Protein AF-A0A960IDB4-F1 (afdb_monomer)

Foldseek 3Di:
DPPPQDLLVLLVVLCCPLPVPDDSVQFPDFQPDDLVSLVSSQVSSCVVRVFHDDSV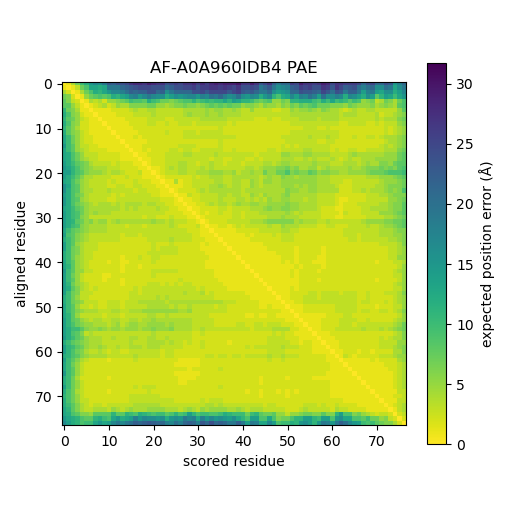NSVVQGGSNSSSVVSVVRVVD

Secondary structure (DSSP, 8-state):
------HHHHHHHHHHHH-TTS-TT-TT-B----HHHHHHHHHHHHHHH-----HHHHTT--BHHHHHHHHHHHHT-

Solvent-accessible surface area (backbone atoms only — not comparable to full-atom values): 4534 Å² total; per-residue (Å²): 128,84,82,74,84,53,47,66,60,36,50,42,57,29,35,59,74,73,39,67,87,61,62,72,83,46,37,82,47,71,58,94,59,57,72,70,53,31,45,51,36,31,51,46,29,21,70,68,66,72,48,88,55,55,67,82,55,27,77,72,48,41,26,51,45,52,46,38,52,50,48,61,66,57,72,82,109

Mean predicted aligned error: 4.27 Å

pLDDT: mean 88.24, std 10.76, range [40.31, 95.5]

Nearest PDB structures (foldseek):
  8h6s-assembly1_C  TM=7.159E-01  e=1.457E-02  Streptomyces halstedii
  6c4v-assembly1_A  TM=7.656E-01  e=1.399E-01  Mycobacterium tuberculosis H37Rv
  7s6c-assembly1_D  TM=6.891E-01  e=5.728E-02  Saccharopolyspora erythraea
  6h0j-assembly1_A  TM=7.207E-01  e=8.186E-02  Mycobacterium ulcerans Agy99
  2mf4-assembly1_A  TM=7.883E-01  e=2.390E-01  Streptomyces virginiae

Sequence (77 aa):
MPDHFAPHVFVRSALAYVAPGVDPDDLDHELDLAPEDLYYLAASISLASGIDIPEHDALALRTVRQIEEYLARHHFR

Radius of gyration: 11.46 Å; Cα contacts (8 Å, |Δi|>4): 72; chains: 1; bounding box: 28×27×30 Å

Structure (mmCIF, N/CA/C/O backbone):
data_AF-A0A960IDB4-F1
#
_entry.id   AF-A0A960IDB4-F1
#
loop_
_atom_site.group_PDB
_atom_site.id
_atom_site.type_symbol
_atom_site.label_atom_id
_atom_site.label_alt_id
_atom_site.label_comp_id
_atom_site.label_asym_id
_atom_site.label_entity_id
_atom_site.label_seq_id
_atom_site.pdbx_PDB_ins_code
_atom_site.Cartn_x
_atom_site.Cartn_y
_atom_site.Cartn_z
_atom_site.occupancy
_atom_site.B_iso_or_equiv
_atom_site.auth_seq_id
_atom_site.auth_comp_id
_atom_site.auth_asym_id
_atom_site.auth_atom_id
_atom_site.pdbx_PDB_model_num
ATOM 1 N N . MET A 1 1 ? 19.544 2.333 -19.402 1.00 40.31 1 MET A N 1
ATOM 2 C CA . MET A 1 1 ? 18.605 1.281 -18.972 1.00 40.31 1 MET A CA 1
ATOM 3 C C . MET A 1 1 ? 17.317 2.012 -18.656 1.00 40.31 1 MET A C 1
ATOM 5 O O . MET A 1 1 ? 17.425 2.958 -17.889 1.00 40.31 1 MET A O 1
ATOM 9 N N . PRO A 1 2 ? 16.166 1.734 -19.286 1.00 47.16 2 PRO A N 1
ATOM 10 C CA . PRO A 1 2 ? 14.926 2.256 -18.735 1.00 47.16 2 PRO A CA 1
ATOM 11 C C . PRO A 1 2 ? 14.786 1.619 -17.351 1.00 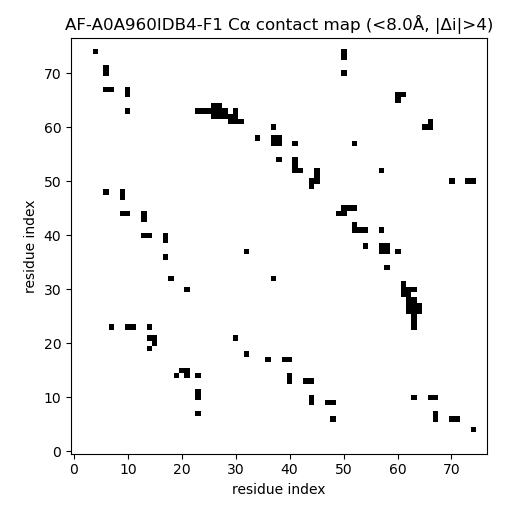47.16 2 PRO A C 1
ATOM 13 O O . PRO A 1 2 ? 14.786 0.390 -17.248 1.00 47.16 2 PRO A O 1
ATOM 16 N N . ASP A 1 3 ? 14.776 2.435 -16.301 1.00 55.34 3 ASP A N 1
ATOM 17 C CA . ASP A 1 3 ? 14.283 2.018 -14.995 1.00 55.34 3 ASP A CA 1
ATOM 18 C C . ASP A 1 3 ? 12.848 1.543 -15.223 1.00 55.34 3 ASP A C 1
ATOM 20 O O . ASP A 1 3 ? 11.924 2.339 -15.393 1.00 55.34 3 ASP A O 1
ATOM 24 N N . HIS A 1 4 ? 12.676 0.230 -15.389 1.00 63.97 4 HIS A N 1
ATOM 25 C CA . HIS A 1 4 ? 11.357 -0.365 -15.504 1.00 63.97 4 HIS A CA 1
ATOM 26 C C . HIS A 1 4 ? 10.721 -0.226 -14.133 1.00 63.97 4 HIS A C 1
ATOM 28 O O . HIS A 1 4 ? 10.965 -1.032 -13.238 1.00 63.97 4 HIS A O 1
ATOM 34 N N . PHE A 1 5 ? 9.938 0.833 -13.969 1.00 78.50 5 PHE A N 1
ATOM 35 C CA . PHE A 1 5 ? 9.078 0.984 -12.820 1.00 78.50 5 PHE A CA 1
ATOM 36 C C . PHE A 1 5 ? 8.193 -0.253 -12.706 1.00 78.50 5 PHE A C 1
ATOM 38 O O . PHE A 1 5 ? 7.400 -0.558 -13.598 1.00 78.50 5 PHE A O 1
ATOM 45 N N . ALA A 1 6 ? 8.396 -0.997 -11.625 1.00 83.88 6 ALA A N 1
ATOM 46 C CA . ALA A 1 6 ? 7.786 -2.292 -11.394 1.00 83.88 6 ALA A CA 1
ATOM 47 C C . ALA A 1 6 ? 6.991 -2.238 -10.079 1.00 83.88 6 ALA A C 1
ATOM 49 O O . ALA A 1 6 ? 7.508 -2.685 -9.053 1.00 83.88 6 ALA A O 1
ATOM 50 N N . PRO A 1 7 ? 5.752 -1.692 -10.091 1.00 85.12 7 PRO A N 1
ATOM 51 C CA . PRO A 1 7 ? 4.897 -1.568 -8.906 1.00 85.12 7 PRO A CA 1
ATOM 52 C C . PRO A 1 7 ? 4.854 -2.846 -8.069 1.00 85.12 7 PRO A C 1
ATOM 54 O O . PRO A 1 7 ? 5.131 -2.812 -6.873 1.00 85.12 7 PRO A O 1
ATOM 57 N N . HIS A 1 8 ? 4.631 -3.981 -8.734 1.00 88.25 8 HIS A N 1
ATOM 58 C CA . HIS A 1 8 ? 4.550 -5.305 -8.124 1.00 88.25 8 HIS A CA 1
ATOM 59 C C . HIS A 1 8 ? 5.761 -5.668 -7.248 1.00 88.25 8 HIS A C 1
ATOM 61 O O . HIS A 1 8 ? 5.603 -6.327 -6.223 1.00 88.25 8 HIS A O 1
ATOM 67 N N . VAL A 1 9 ? 6.979 -5.219 -7.587 1.00 90.00 9 VAL A N 1
ATOM 68 C CA . VAL A 1 9 ? 8.183 -5.497 -6.780 1.00 90.00 9 VAL A CA 1
ATOM 69 C C . VAL A 1 9 ? 8.126 -4.748 -5.452 1.00 90.00 9 VAL A C 1
ATOM 71 O O . VAL A 1 9 ? 8.425 -5.328 -4.405 1.00 90.00 9 VAL A O 1
ATOM 74 N N . PHE A 1 10 ? 7.722 -3.476 -5.481 1.00 90.81 10 PHE A N 1
ATOM 75 C CA . PHE A 1 10 ? 7.607 -2.645 -4.282 1.00 90.81 10 PHE A CA 1
ATOM 76 C C . PHE A 1 10 ? 6.482 -3.137 -3.372 1.00 90.81 10 PHE A C 1
ATOM 78 O O . PHE A 1 10 ? 6.669 -3.251 -2.163 1.00 90.81 10 PHE A O 1
ATOM 85 N N . VAL A 1 11 ? 5.339 -3.504 -3.956 1.00 91.19 11 VAL A N 1
ATOM 86 C CA . VAL A 1 11 ? 4.194 -4.013 -3.194 1.00 91.19 11 VAL A CA 1
ATOM 87 C C . VAL A 1 11 ? 4.516 -5.365 -2.560 1.00 91.19 11 VAL A C 1
ATOM 89 O O . VAL A 1 11 ? 4.334 -5.534 -1.356 1.00 91.19 11 VAL A O 1
ATOM 92 N N . ARG A 1 12 ? 5.101 -6.300 -3.319 1.00 92.38 12 ARG A N 1
ATOM 93 C CA . ARG A 1 12 ? 5.505 -7.617 -2.808 1.00 92.38 12 ARG A CA 1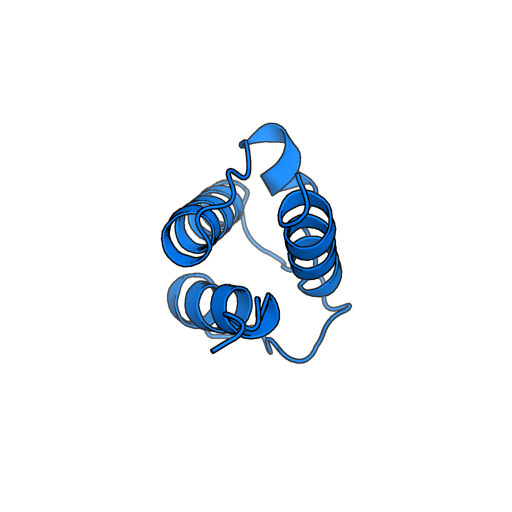
ATOM 94 C C . ARG A 1 12 ? 6.509 -7.527 -1.664 1.00 92.38 12 ARG A C 1
ATOM 96 O O . ARG A 1 12 ? 6.394 -8.260 -0.684 1.00 92.38 12 ARG A O 1
ATOM 103 N N . SER A 1 13 ? 7.510 -6.658 -1.794 1.00 90.19 13 SER A N 1
ATOM 104 C CA . SER A 1 13 ? 8.508 -6.476 -0.739 1.00 90.19 13 SER A CA 1
ATOM 105 C C . SER A 1 13 ? 7.890 -5.859 0.513 1.00 90.19 13 SER A C 1
ATOM 107 O O . SER A 1 13 ? 8.161 -6.357 1.599 1.00 90.19 13 SER A O 1
ATOM 109 N N . ALA A 1 14 ? 7.008 -4.865 0.388 1.00 91.50 14 ALA A N 1
ATOM 110 C CA . ALA A 1 14 ? 6.322 -4.281 1.538 1.00 91.50 14 ALA A CA 1
ATOM 111 C C . ALA A 1 14 ? 5.375 -5.280 2.236 1.00 91.50 14 ALA A C 1
ATOM 113 O O . ALA A 1 14 ? 5.423 -5.421 3.459 1.00 91.50 14 ALA A O 1
ATOM 114 N N . LEU A 1 15 ? 4.580 -6.043 1.478 1.00 91.44 15 LEU A N 1
ATOM 115 C CA . LEU A 1 15 ? 3.680 -7.063 2.032 1.00 91.44 15 LEU A CA 1
ATOM 116 C C . LEU A 1 15 ? 4.429 -8.157 2.796 1.00 91.44 15 LEU A C 1
ATOM 118 O O . LEU A 1 15 ? 3.962 -8.582 3.847 1.00 91.44 15 LEU A O 1
ATOM 122 N N . ALA A 1 16 ? 5.621 -8.557 2.347 1.00 89.94 16 ALA A N 1
ATOM 123 C CA . ALA A 1 16 ? 6.427 -9.549 3.060 1.00 89.94 16 ALA A CA 1
ATOM 124 C C . ALA A 1 16 ? 6.782 -9.129 4.502 1.00 89.94 16 ALA A C 1
ATOM 126 O O . ALA A 1 16 ? 7.009 -9.996 5.346 1.00 89.94 16 ALA A O 1
ATOM 127 N N . TYR A 1 17 ? 6.824 -7.823 4.792 1.00 86.75 17 TYR A N 1
ATOM 128 C CA . TYR A 1 17 ? 7.090 -7.298 6.133 1.00 86.75 17 TYR A CA 1
ATOM 129 C C . TYR A 1 17 ? 5.818 -7.014 6.930 1.00 86.75 17 TYR A C 1
ATOM 131 O O . TYR A 1 17 ? 5.775 -7.316 8.119 1.00 86.75 17 TYR A O 1
ATOM 139 N N . VAL A 1 18 ? 4.804 -6.422 6.295 1.00 88.38 18 VAL A N 1
ATOM 140 C CA . VAL A 1 18 ? 3.597 -5.948 6.995 1.00 88.38 18 VAL A CA 1
ATOM 141 C C . VAL A 1 18 ? 2.535 -7.037 7.114 1.00 88.38 18 VAL A C 1
ATOM 143 O O . VAL A 1 18 ? 1.841 -7.130 8.119 1.00 88.38 18 VAL A O 1
ATOM 146 N N . ALA A 1 19 ? 2.422 -7.888 6.099 1.00 87.06 19 ALA A N 1
ATOM 147 C CA . ALA A 1 19 ? 1.360 -8.872 5.967 1.00 87.06 19 ALA A CA 1
ATOM 148 C C . ALA A 1 19 ? 1.896 -10.175 5.340 1.00 87.06 19 ALA A C 1
ATOM 150 O O . ALA A 1 19 ? 1.485 -10.550 4.244 1.00 87.06 19 ALA A O 1
ATOM 151 N N . PRO A 1 20 ? 2.811 -10.904 6.012 1.00 85.69 20 PRO A N 1
ATOM 152 C CA . PRO A 1 20 ? 3.508 -12.058 5.429 1.00 85.69 20 PRO A CA 1
ATOM 153 C C . PRO A 1 20 ? 2.594 -13.237 5.047 1.00 85.69 20 PRO A C 1
ATOM 155 O O . PRO A 1 20 ? 3.047 -14.165 4.383 1.00 85.69 20 PRO A O 1
ATOM 158 N N . GLY A 1 21 ? 1.333 -13.232 5.492 1.00 85.81 21 GLY A N 1
ATOM 159 C CA . GLY A 1 21 ? 0.320 -14.226 5.123 1.00 85.81 21 GLY A CA 1
ATOM 160 C C . GLY A 1 21 ? -0.508 -13.868 3.885 1.00 85.81 21 GLY A C 1
ATOM 161 O O . GLY A 1 21 ? -1.307 -14.694 3.456 1.00 85.81 21 GLY A O 1
ATOM 162 N N . VAL A 1 22 ? -0.342 -12.665 3.331 1.00 88.06 22 VAL A N 1
ATOM 163 C CA . VAL A 1 22 ? -1.036 -12.224 2.116 1.00 88.06 22 VAL A CA 1
ATOM 164 C C . VAL A 1 22 ? -0.271 -12.713 0.894 1.00 88.06 22 VAL A C 1
ATOM 166 O O . VAL A 1 22 ? 0.947 -12.542 0.808 1.00 88.06 22 VAL A O 1
ATOM 169 N N . ASP A 1 23 ? -0.992 -13.289 -0.066 1.00 89.50 23 ASP A N 1
ATOM 170 C CA . ASP A 1 23 ? -0.439 -13.596 -1.380 1.00 89.50 23 ASP A CA 1
ATOM 171 C C . ASP A 1 23 ? -0.358 -12.303 -2.216 1.00 89.50 23 ASP A C 1
ATOM 173 O O . ASP A 1 23 ? -1.396 -11.727 -2.544 1.00 89.50 23 ASP A O 1
ATOM 177 N N . PRO A 1 24 ? 0.847 -11.809 -2.558 1.00 87.06 24 PRO A N 1
ATOM 178 C CA . PRO A 1 24 ? 1.000 -10.604 -3.368 1.00 87.06 24 PRO A CA 1
ATOM 179 C C . PRO A 1 24 ? 0.511 -10.785 -4.812 1.00 87.06 24 PRO A C 1
ATOM 181 O O . PRO A 1 24 ? 0.331 -9.786 -5.498 1.00 87.06 24 PRO A O 1
ATOM 184 N N . ASP A 1 25 ? 0.316 -12.019 -5.284 1.00 89.38 25 ASP A N 1
ATOM 185 C CA . ASP A 1 25 ? -0.190 -12.289 -6.631 1.00 89.38 25 ASP A CA 1
ATOM 186 C C . ASP A 1 25 ? -1.737 -12.358 -6.666 1.00 89.38 25 ASP A C 1
ATOM 188 O O . ASP A 1 25 ? -2.335 -12.324 -7.748 1.00 89.38 25 ASP A O 1
ATOM 192 N N . ASP A 1 26 ? -2.408 -12.391 -5.505 1.00 93.06 26 ASP A N 1
ATOM 193 C CA . ASP A 1 26 ? -3.871 -12.315 -5.400 1.00 93.06 26 ASP A CA 1
AT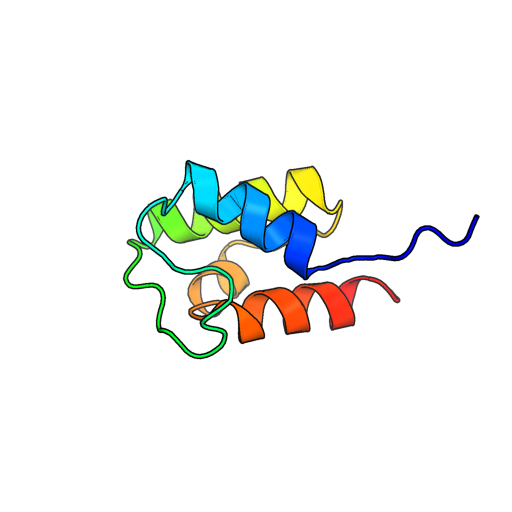OM 194 C C . ASP A 1 26 ? -4.346 -10.852 -5.402 1.00 93.06 26 ASP A C 1
ATOM 196 O O . ASP A 1 26 ? -4.610 -10.223 -4.375 1.00 93.06 26 ASP A O 1
ATOM 200 N N . LEU A 1 27 ? -4.413 -10.289 -6.610 1.00 90.88 27 LEU A N 1
ATOM 201 C CA . LEU A 1 27 ? -4.599 -8.855 -6.840 1.00 90.88 27 LEU A CA 1
ATOM 202 C C . LEU A 1 27 ? -5.886 -8.269 -6.245 1.00 90.88 27 LEU A C 1
ATOM 204 O O . LEU A 1 27 ? -5.909 -7.090 -5.883 1.00 90.88 27 LEU A O 1
ATOM 208 N N . ASP A 1 28 ? -6.946 -9.071 -6.190 1.00 93.12 28 ASP A N 1
ATOM 209 C CA . ASP A 1 28 ? -8.288 -8.649 -5.780 1.00 93.12 28 ASP A CA 1
ATOM 210 C C . ASP A 1 28 ? -8.624 -9.053 -4.340 1.00 93.12 28 ASP A C 1
ATOM 212 O O . ASP A 1 28 ? -9.711 -8.734 -3.854 1.00 93.12 28 ASP A O 1
ATOM 216 N N . HIS A 1 29 ? -7.704 -9.733 -3.648 1.00 90.50 29 HIS A N 1
ATOM 217 C CA . HIS A 1 29 ? -7.873 -10.066 -2.244 1.00 90.50 29 HIS A CA 1
ATOM 218 C C . HIS A 1 29 ? -7.911 -8.801 -1.390 1.00 90.50 29 HIS A C 1
ATOM 220 O O . HIS A 1 29 ? -7.038 -7.930 -1.484 1.00 90.50 29 HIS A O 1
ATOM 226 N N . GLU A 1 30 ? -8.925 -8.713 -0.532 1.00 92.06 30 GLU A N 1
ATOM 227 C CA . GLU A 1 30 ? -9.022 -7.630 0.433 1.00 92.06 30 GLU A CA 1
ATOM 228 C C . GLU A 1 30 ? -7.972 -7.819 1.531 1.00 92.06 30 GLU A C 1
ATOM 230 O O . GLU A 1 30 ? -7.933 -8.831 2.226 1.00 92.06 30 GLU A O 1
ATOM 235 N N . LEU A 1 31 ? -7.113 -6.818 1.684 1.00 91.25 31 LEU A N 1
ATOM 236 C CA . LEU A 1 31 ? -6.141 -6.719 2.757 1.00 91.25 31 LEU A CA 1
ATOM 237 C C . LEU A 1 31 ? -6.895 -6.415 4.055 1.00 91.25 31 LEU A C 1
ATOM 239 O O . LEU A 1 31 ? -7.2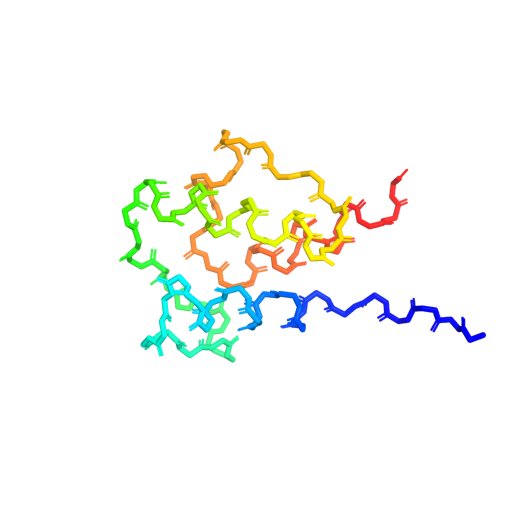02 -5.254 4.346 1.00 91.25 31 LEU A O 1
ATOM 243 N N . ASP A 1 32 ? -7.178 -7.459 4.836 1.00 89.69 32 ASP A N 1
ATOM 244 C CA . ASP A 1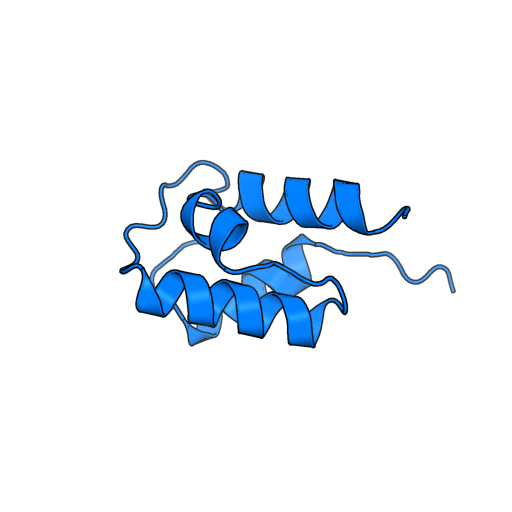 32 ? -7.764 -7.359 6.180 1.00 89.69 32 ASP A CA 1
ATOM 245 C C . ASP A 1 32 ? -6.724 -6.854 7.196 1.00 89.69 32 ASP A C 1
ATOM 247 O O . ASP A 1 32 ? -6.303 -7.542 8.126 1.00 89.69 32 ASP A O 1
ATOM 251 N N . LEU A 1 33 ? -6.227 -5.645 6.937 1.00 89.62 33 LEU A N 1
ATOM 252 C CA . LEU A 1 33 ? -5.226 -4.951 7.728 1.00 89.62 33 LEU A CA 1
ATOM 253 C C . LEU A 1 33 ? -5.882 -3.859 8.566 1.00 89.62 33 LEU A C 1
ATOM 255 O O . LEU A 1 33 ? -6.774 -3.125 8.109 1.00 89.62 33 LEU A O 1
ATOM 259 N N . ALA A 1 34 ? -5.392 -3.721 9.797 1.00 93.25 34 ALA A N 1
ATOM 260 C CA . ALA A 1 34 ? -5.768 -2.611 10.649 1.00 93.25 34 ALA A CA 1
ATOM 261 C C . ALA A 1 34 ? -5.309 -1.277 10.017 1.00 93.25 34 ALA A C 1
ATOM 263 O O . ALA A 1 34 ? -4.360 -1.255 9.226 1.00 93.25 34 ALA A O 1
ATOM 264 N N . PRO A 1 35 ? -5.964 -0.143 10.329 1.00 92.62 35 PRO A N 1
ATOM 265 C CA . PRO A 1 35 ? -5.571 1.166 9.803 1.00 92.62 35 PRO A CA 1
ATOM 266 C C . PRO A 1 35 ? -4.082 1.487 9.996 1.00 92.62 35 PRO A C 1
ATOM 268 O O . PRO A 1 35 ? -3.436 1.981 9.076 1.00 92.62 35 PRO A O 1
ATOM 271 N N . GLU A 1 36 ? -3.524 1.166 11.162 1.00 93.75 36 GLU A N 1
ATOM 272 C CA . GLU A 1 36 ? -2.105 1.331 11.478 1.00 93.75 36 GLU A CA 1
ATOM 273 C C . GLU A 1 36 ? -1.184 0.526 10.550 1.00 93.75 36 GLU A C 1
ATOM 275 O O . GLU A 1 36 ? -0.169 1.052 10.086 1.00 93.75 36 GLU A O 1
ATOM 280 N N . ASP A 1 37 ? -1.565 -0.707 10.219 1.00 93.00 37 ASP A N 1
ATOM 281 C CA . ASP A 1 37 ? -0.810 -1.576 9.320 1.00 93.00 37 ASP A CA 1
ATOM 282 C C . ASP A 1 37 ? -0.897 -1.075 7.876 1.00 93.00 37 ASP A C 1
ATOM 284 O O . ASP A 1 37 ? 0.088 -1.133 7.145 1.00 93.00 37 ASP A O 1
ATOM 288 N N . LEU A 1 38 ? -2.033 -0.501 7.466 1.00 93.94 38 LEU A N 1
ATOM 289 C CA . LEU A 1 38 ? -2.163 0.144 6.155 1.00 93.94 38 LEU A CA 1
ATOM 290 C C . LEU A 1 38 ? -1.288 1.387 6.029 1.00 93.94 38 LEU A C 1
ATOM 292 O O . LEU A 1 38 ? -0.659 1.584 4.989 1.00 93.94 38 LEU A O 1
ATOM 296 N N . TYR A 1 39 ? -1.199 2.208 7.075 1.00 94.94 39 TYR A N 1
ATOM 297 C CA . TYR A 1 39 ? -0.272 3.340 7.083 1.00 94.94 39 TYR A CA 1
ATOM 298 C C . TYR A 1 39 ? 1.178 2.871 7.017 1.00 94.94 39 TYR A C 1
ATOM 300 O O . TYR A 1 39 ? 1.981 3.444 6.280 1.00 94.94 39 TYR A O 1
ATOM 308 N N . TYR A 1 40 ? 1.514 1.803 7.740 1.00 94.50 40 TYR A N 1
ATOM 309 C CA . TYR A 1 40 ? 2.856 1.237 7.708 1.00 94.50 40 TYR A CA 1
ATOM 310 C C . TYR A 1 40 ? 3.192 0.603 6.348 1.00 94.50 40 TYR A C 1
ATOM 312 O O . TYR A 1 40 ? 4.304 0.780 5.838 1.00 94.50 40 TYR A O 1
ATOM 320 N N . LEU A 1 41 ? 2.224 -0.064 5.714 1.00 94.50 41 LEU A N 1
ATOM 321 C CA . LEU A 1 41 ? 2.328 -0.594 4.355 1.00 94.50 41 LEU A CA 1
ATOM 322 C C . LEU A 1 41 ? 2.560 0.535 3.348 1.00 94.50 41 LEU A C 1
ATOM 324 O O . LEU A 1 41 ? 3.519 0.482 2.580 1.00 94.50 41 LEU A O 1
ATOM 328 N N . ALA A 1 42 ? 1.733 1.581 3.397 1.00 95.00 42 ALA A N 1
ATOM 329 C CA . ALA A 1 42 ? 1.861 2.756 2.545 1.00 95.00 42 ALA A CA 1
ATOM 330 C C . ALA A 1 42 ? 3.222 3.439 2.729 1.00 95.00 42 ALA A C 1
ATOM 332 O O . ALA A 1 42 ? 3.911 3.689 1.747 1.00 95.00 42 ALA A O 1
ATOM 333 N N . ALA A 1 43 ? 3.670 3.662 3.967 1.00 93.75 43 ALA A N 1
ATOM 334 C CA . ALA A 1 43 ? 4.982 4.244 4.246 1.00 93.75 43 ALA A CA 1
ATOM 335 C C . ALA A 1 43 ? 6.136 3.378 3.707 1.00 93.75 43 ALA A C 1
ATOM 337 O O . ALA A 1 43 ? 7.090 3.903 3.129 1.00 93.75 43 ALA A O 1
ATOM 338 N N . SER A 1 44 ? 6.037 2.053 3.852 1.00 93.62 44 SER A N 1
ATOM 339 C CA . SER A 1 44 ? 7.033 1.104 3.336 1.00 93.62 44 SER A CA 1
ATOM 340 C C . SER A 1 44 ? 7.116 1.146 1.809 1.00 93.62 44 SER A C 1
ATOM 342 O O . SER A 1 44 ? 8.210 1.181 1.242 1.00 93.62 44 SER A O 1
ATOM 344 N N . ILE A 1 45 ? 5.965 1.204 1.137 1.00 94.00 45 ILE A N 1
ATOM 345 C CA . ILE A 1 45 ? 5.881 1.329 -0.320 1.00 94.00 45 ILE A CA 1
ATOM 346 C C . ILE A 1 45 ? 6.410 2.688 -0.778 1.00 94.00 45 ILE A C 1
ATOM 348 O O . ILE A 1 45 ? 7.171 2.740 -1.745 1.00 94.00 45 ILE A O 1
ATOM 352 N N . SER A 1 46 ? 6.060 3.777 -0.092 1.00 93.25 46 SER A N 1
ATOM 353 C CA . SER A 1 46 ? 6.551 5.120 -0.410 1.00 93.25 46 SER A CA 1
ATOM 354 C C . SER A 1 46 ? 8.073 5.194 -0.325 1.00 93.25 46 SER A C 1
ATOM 356 O O . SER A 1 46 ? 8.723 5.723 -1.225 1.00 93.25 46 SER A O 1
ATOM 358 N N . LEU A 1 47 ? 8.664 4.588 0.711 1.00 90.69 47 LEU A N 1
ATOM 359 C CA . LEU A 1 47 ? 10.116 4.517 0.869 1.00 90.69 47 LEU A CA 1
ATOM 360 C C . LEU A 1 47 ? 10.784 3.715 -0.259 1.00 90.69 47 LEU A C 1
ATOM 362 O O . LEU A 1 47 ? 11.844 4.108 -0.742 1.00 90.69 47 LEU A O 1
ATOM 366 N N . ALA A 1 48 ? 10.184 2.596 -0.674 1.00 90.38 48 ALA A N 1
ATOM 367 C CA . ALA A 1 48 ? 10.756 1.719 -1.694 1.00 90.38 48 ALA A CA 1
ATOM 368 C C . ALA A 1 48 ? 10.584 2.254 -3.127 1.00 90.38 48 ALA A C 1
ATOM 370 O O . ALA A 1 48 ? 11.477 2.087 -3.955 1.00 90.38 48 ALA A O 1
ATOM 371 N N . SER A 1 49 ? 9.443 2.883 -3.418 1.00 88.81 49 SER A N 1
ATOM 372 C CA . SER A 1 49 ? 9.066 3.345 -4.761 1.00 88.81 49 SER A CA 1
ATOM 373 C C . SER A 1 49 ? 9.393 4.817 -5.030 1.00 88.81 49 SER A C 1
ATOM 375 O O . SER A 1 49 ? 9.444 5.222 -6.189 1.00 88.81 49 SER A O 1
ATOM 377 N N . GLY A 1 50 ? 9.592 5.625 -3.982 1.00 89.94 50 GLY A N 1
ATOM 378 C CA . GLY A 1 50 ? 9.743 7.079 -4.079 1.00 89.94 50 GLY A CA 1
ATOM 379 C C . GLY A 1 50 ? 8.434 7.840 -4.337 1.00 89.94 50 GLY A C 1
ATOM 380 O O . GLY A 1 50 ? 8.472 9.059 -4.492 1.00 89.94 50 GLY A O 1
ATOM 381 N N . ILE A 1 51 ? 7.289 7.150 -4.386 1.00 92.38 51 ILE A N 1
ATOM 382 C CA . ILE A 1 51 ? 5.965 7.750 -4.586 1.00 92.38 51 ILE A CA 1
ATOM 383 C C . ILE A 1 51 ? 5.316 8.001 -3.233 1.00 92.38 51 ILE A C 1
ATOM 385 O O . ILE A 1 51 ? 5.137 7.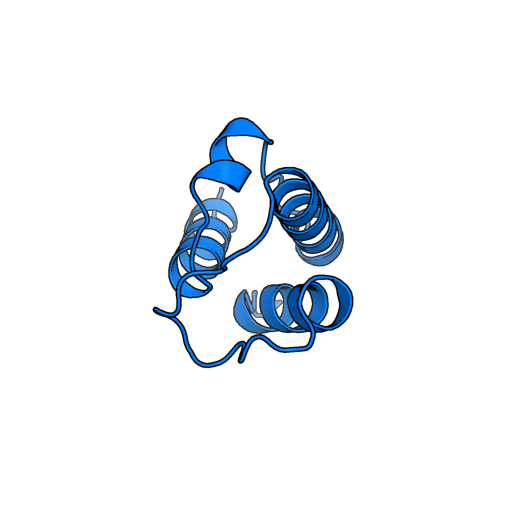068 -2.463 1.00 92.38 51 ILE A O 1
ATOM 389 N N . ASP A 1 52 ? 4.907 9.238 -2.966 1.00 93.50 52 ASP A N 1
ATOM 390 C CA . ASP A 1 52 ? 4.213 9.568 -1.724 1.00 93.50 52 ASP A CA 1
ATOM 391 C C . ASP A 1 52 ? 2.763 9.045 -1.730 1.00 93.50 52 ASP A C 1
ATOM 393 O O . ASP A 1 52 ? 1.968 9.342 -2.634 1.00 93.50 52 ASP A O 1
ATOM 397 N N . ILE A 1 53 ? 2.431 8.249 -0.714 1.00 93.88 53 ILE A N 1
ATOM 398 C CA . ILE A 1 53 ? 1.083 7.747 -0.436 1.00 93.88 53 ILE A CA 1
ATOM 399 C C . ILE A 1 53 ? 0.604 8.414 0.860 1.00 93.88 53 ILE A C 1
ATOM 401 O O . ILE A 1 53 ? 0.982 7.974 1.951 1.00 93.88 53 ILE A O 1
ATOM 405 N N . PRO A 1 54 ? -0.215 9.473 0.778 1.00 92.94 54 PRO A N 1
ATOM 406 C CA . PRO A 1 54 ? -0.702 10.163 1.962 1.00 92.94 54 PRO A CA 1
ATOM 407 C C . PRO A 1 54 ? -1.689 9.285 2.747 1.00 92.94 54 PRO A C 1
ATOM 409 O O . PRO A 1 54 ? -2.431 8.488 2.174 1.00 92.94 54 PRO A O 1
ATOM 412 N N . GLU A 1 55 ? -1.751 9.472 4.069 1.00 89.88 55 GLU A N 1
ATOM 413 C CA . GLU A 1 55 ? -2.550 8.631 4.982 1.00 89.88 55 GLU A CA 1
ATOM 414 C C . GLU A 1 55 ? -4.024 8.506 4.562 1.00 89.88 55 GLU A C 1
ATOM 416 O O . GLU A 1 55 ? -4.607 7.425 4.624 1.00 89.88 55 GLU A O 1
ATOM 421 N N . HIS A 1 56 ? -4.628 9.595 4.079 1.00 90.06 56 HIS A N 1
ATOM 422 C CA . HIS A 1 56 ? -6.023 9.577 3.637 1.00 90.06 56 HIS A CA 1
ATOM 423 C C . HIS A 1 56 ? -6.275 8.619 2.459 1.00 90.06 56 HIS A C 1
ATOM 425 O O . HIS A 1 56 ? -7.337 7.999 2.410 1.00 90.06 56 HIS A O 1
ATOM 431 N N . ASP A 1 57 ? -5.302 8.468 1.556 1.00 93.50 57 ASP A N 1
ATOM 432 C CA . ASP A 1 57 ? -5.380 7.551 0.418 1.00 93.50 57 ASP A CA 1
ATOM 433 C C . ASP A 1 57 ? -5.041 6.121 0.847 1.00 93.50 57 ASP A C 1
ATOM 435 O O . ASP A 1 57 ? -5.690 5.179 0.398 1.00 93.50 57 ASP A O 1
ATOM 439 N N . ALA A 1 58 ? -4.094 5.948 1.778 1.00 91.81 58 ALA A N 1
ATOM 440 C CA . ALA A 1 58 ? -3.684 4.638 2.288 1.00 91.81 58 ALA A CA 1
ATOM 441 C C . ALA A 1 58 ? -4.867 3.805 2.816 1.00 91.81 58 ALA A C 1
ATOM 443 O O . ALA A 1 58 ? -4.946 2.606 2.562 1.00 91.81 58 ALA A O 1
ATOM 444 N N . LEU A 1 59 ? -5.837 4.440 3.483 1.00 92.75 59 LEU A N 1
ATOM 445 C CA . LEU A 1 59 ? -7.038 3.758 3.984 1.00 92.75 59 LEU A CA 1
ATOM 446 C C . LEU A 1 59 ? -7.957 3.211 2.883 1.00 92.75 59 LEU A C 1
ATOM 448 O O . LEU A 1 59 ? -8.754 2.308 3.159 1.00 92.75 59 LEU A O 1
ATOM 452 N N . ALA A 1 60 ? -7.882 3.771 1.675 1.00 92.81 60 ALA A N 1
ATOM 453 C CA . ALA A 1 60 ? -8.671 3.357 0.520 1.00 92.81 60 ALA A CA 1
ATOM 454 C C . ALA A 1 60 ? -7.979 2.259 -0.308 1.00 92.81 60 ALA A C 1
ATOM 456 O O . ALA A 1 60 ? -8.635 1.602 -1.118 1.00 92.81 60 ALA A O 1
ATOM 457 N N . LEU A 1 61 ? -6.676 2.040 -0.101 1.00 93.56 61 LEU A N 1
ATOM 458 C CA . LEU A 1 61 ? -5.881 1.019 -0.782 1.00 93.56 61 LEU A CA 1
ATOM 459 C C . LEU A 1 61 ? -6.016 -0.330 -0.063 1.00 93.56 61 LEU A C 1
ATOM 461 O O . LEU A 1 61 ? -5.165 -0.735 0.725 1.00 93.56 61 LEU A O 1
ATOM 465 N N . ARG A 1 62 ? -7.128 -1.018 -0.328 1.00 94.31 62 ARG A N 1
ATOM 466 C CA . ARG A 1 62 ? -7.529 -2.264 0.343 1.00 94.31 62 ARG A CA 1
ATOM 467 C C . ARG A 1 62 ? -7.179 -3.529 -0.429 1.00 94.31 62 ARG A C 1
ATOM 469 O O . ARG A 1 62 ? -7.469 -4.611 0.050 1.00 94.31 62 ARG A O 1
ATOM 476 N N . THR A 1 63 ? -6.565 -3.419 -1.600 1.00 95.50 63 THR A N 1
ATOM 477 C CA . THR A 1 63 ? -6.176 -4.562 -2.437 1.00 95.50 63 THR A CA 1
ATOM 478 C C . THR A 1 63 ? -4.830 -4.292 -3.091 1.00 95.50 63 THR A C 1
ATOM 480 O O . THR A 1 63 ? -4.462 -3.133 -3.319 1.00 95.50 63 THR A O 1
ATOM 483 N N . VAL A 1 64 ? -4.106 -5.353 -3.448 1.00 93.94 64 VAL A N 1
ATOM 484 C CA . VAL A 1 64 ? -2.833 -5.233 -4.175 1.00 93.94 64 VAL A CA 1
ATOM 485 C C . VAL A 1 64 ? -3.034 -4.491 -5.497 1.00 93.94 64 VAL A C 1
ATOM 487 O O . VAL A 1 64 ? -2.271 -3.573 -5.798 1.00 93.94 64 VAL A O 1
ATOM 490 N N . ARG A 1 65 ? -4.112 -4.791 -6.238 1.00 94.81 65 ARG A N 1
ATOM 491 C CA . ARG A 1 65 ? -4.462 -4.087 -7.482 1.00 94.81 65 ARG A CA 1
ATOM 492 C C . ARG A 1 65 ? -4.558 -2.578 -7.283 1.00 94.81 65 ARG A C 1
ATOM 494 O O . ARG A 1 65 ? -3.981 -1.823 -8.059 1.00 94.81 65 ARG A O 1
ATOM 501 N N . GLN A 1 66 ? -5.284 -2.122 -6.261 1.00 95.38 66 GLN A N 1
ATOM 502 C CA . GLN A 1 66 ? -5.454 -0.688 -6.002 1.00 95.38 66 GLN A CA 1
ATOM 503 C C . GLN A 1 66 ? -4.119 -0.002 -5.720 1.00 95.38 66 GLN A C 1
ATOM 505 O O . GLN A 1 66 ? -3.887 1.104 -6.209 1.00 95.38 66 GLN A O 1
ATOM 510 N N . ILE A 1 67 ? -3.242 -0.660 -4.962 1.00 94.38 67 ILE A N 1
ATOM 511 C CA . ILE A 1 67 ? -1.905 -0.152 -4.662 1.00 94.38 67 ILE A CA 1
ATOM 512 C C . ILE A 1 67 ? -1.080 -0.050 -5.951 1.00 94.38 67 ILE A C 1
ATOM 514 O O . ILE A 1 67 ? -0.508 1.001 -6.235 1.00 94.38 67 ILE A O 1
ATOM 518 N N . GLU A 1 68 ? -1.038 -1.106 -6.766 1.00 93.62 68 GLU A N 1
ATOM 519 C CA . GLU A 1 68 ? -0.295 -1.097 -8.030 1.00 93.62 68 GLU A CA 1
ATOM 520 C C . GLU A 1 68 ? -0.816 -0.042 -9.008 1.00 93.62 68 GLU A C 1
ATOM 522 O O . GLU A 1 68 ? -0.029 0.671 -9.635 1.00 93.62 68 GLU A O 1
ATOM 527 N N . GLU A 1 69 ? -2.137 0.096 -9.119 1.00 93.62 69 GLU A N 1
ATOM 528 C CA . GLU A 1 69 ? -2.764 1.125 -9.940 1.00 93.62 69 GLU A CA 1
ATOM 529 C C . GLU A 1 69 ? -2.444 2.534 -9.433 1.00 93.62 69 GLU A C 1
ATOM 531 O O . GLU A 1 69 ? -2.179 3.420 -10.248 1.00 93.62 69 GLU A O 1
ATOM 536 N N . TYR A 1 70 ? -2.446 2.758 -8.114 1.00 94.06 70 TYR A N 1
ATOM 537 C CA . TYR A 1 70 ? -2.046 4.035 -7.519 1.00 94.06 70 TYR A CA 1
ATOM 538 C C . TYR A 1 70 ? -0.604 4.373 -7.909 1.00 94.06 70 TYR A C 1
ATOM 540 O O . TYR A 1 70 ? -0.335 5.436 -8.473 1.00 94.06 70 TYR A O 1
ATOM 548 N N . LEU A 1 71 ? 0.315 3.428 -7.709 1.00 92.38 71 LEU A N 1
ATOM 549 C CA . LEU A 1 71 ? 1.723 3.573 -8.067 1.00 92.38 71 LEU A CA 1
ATOM 550 C C . LEU A 1 71 ? 1.909 3.860 -9.564 1.00 92.38 71 LEU A C 1
ATOM 552 O O . LEU A 1 71 ? 2.625 4.788 -9.936 1.00 92.38 71 LEU A O 1
ATOM 556 N N . ALA A 1 72 ? 1.225 3.120 -10.438 1.00 90.88 72 ALA A N 1
ATOM 557 C CA . ALA A 1 72 ? 1.296 3.321 -11.884 1.00 90.88 72 ALA A CA 1
ATOM 558 C C . ALA A 1 72 ? 0.782 4.704 -12.316 1.00 90.88 72 ALA A C 1
ATOM 560 O O . ALA A 1 72 ? 1.375 5.332 -13.194 1.00 90.88 72 ALA A O 1
ATOM 561 N N . ARG A 1 73 ? -0.296 5.204 -11.697 1.00 91.38 73 ARG A N 1
ATOM 562 C CA . ARG A 1 73 ? -0.856 6.536 -11.990 1.00 91.38 73 ARG A CA 1
ATOM 563 C C . ARG A 1 73 ? 0.060 7.667 -11.523 1.00 91.38 73 ARG A C 1
ATOM 565 O O . ARG A 1 73 ? 0.112 8.703 -12.182 1.00 91.38 73 ARG A O 1
ATOM 572 N N . HIS A 1 74 ? 0.762 7.480 -10.408 1.00 89.75 74 HIS A N 1
ATOM 573 C CA . HIS A 1 74 ? 1.600 8.514 -9.798 1.00 89.75 74 HIS A CA 1
ATOM 574 C C . HIS A 1 74 ? 3.053 8.513 -10.299 1.00 89.75 74 HIS A C 1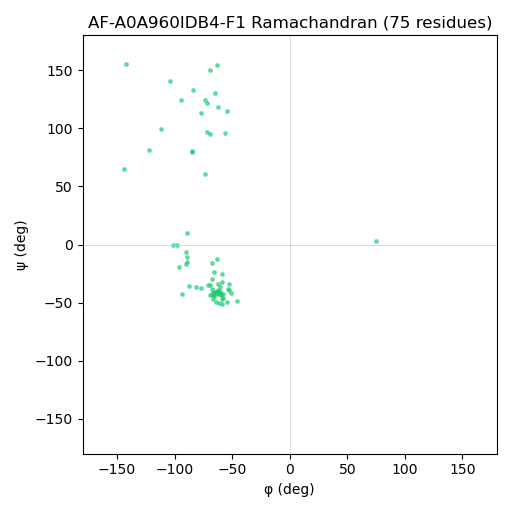
ATOM 576 O O . HIS A 1 74 ? 3.722 9.530 -10.172 1.00 89.75 74 HIS A O 1
ATOM 582 N N . HIS A 1 75 ? 3.532 7.437 -10.932 1.00 80.12 75 HIS A N 1
ATOM 583 C CA . HIS A 1 75 ? 4.890 7.366 -11.488 1.00 80.12 75 HIS A CA 1
ATOM 584 C C . HIS A 1 75 ? 5.145 8.304 -12.682 1.00 80.12 75 HIS A C 1
ATOM 586 O O . HIS A 1 75 ? 6.271 8.735 -12.908 1.00 80.12 75 HIS A O 1
ATOM 592 N N . PHE A 1 76 ? 4.120 8.611 -13.482 1.00 61.56 76 PHE A N 1
ATOM 593 C CA . PHE A 1 76 ? 4.258 9.453 -14.683 1.00 61.56 76 PHE A CA 1
ATOM 594 C C . PHE A 1 76 ? 4.075 10.955 -14.420 1.00 61.56 76 PHE A C 1
ATOM 596 O O . PHE A 1 76 ? 3.936 11.724 -15.376 1.00 61.56 76 PHE A O 1
ATOM 603 N N . ARG A 1 77 ? 4.019 11.371 -13.154 1.00 54.06 77 ARG A N 1
ATOM 604 C CA . ARG A 1 77 ? 3.719 12.744 -12.749 1.00 54.06 77 ARG A CA 1
ATOM 605 C C . ARG A 1 77 ? 4.939 13.421 -12.144 1.00 54.06 77 ARG A C 1
ATOM 607 O O . ARG A 1 77 ? 5.111 14.622 -12.445 1.00 54.06 77 ARG A O 1
#

=== Feature glossary ===
Feature key, reading from the visual/contextual features back to the raw sequence:

Rendered structure images. Six rendered views show the 3D structure from the faces of a cube — i.e. along ±x, ±y, ±z. Rendering representation is drawn randomly per protein from cartoon (secondary-structure ribbons), sticks (backbone bonds), or molecular surface; coloring is either N→C rainbow (blue at the N-terminus through red at the C-terminus) or one color per chain.

Contact-map, Ramachandran, and PAE plots. The contact map is a binary N×N matrix image: pixel (i, j) is dark where Cα_i and Cα_j are within 8 Å and |i−j|>4. Because the |i−j|>4 filter removes local hel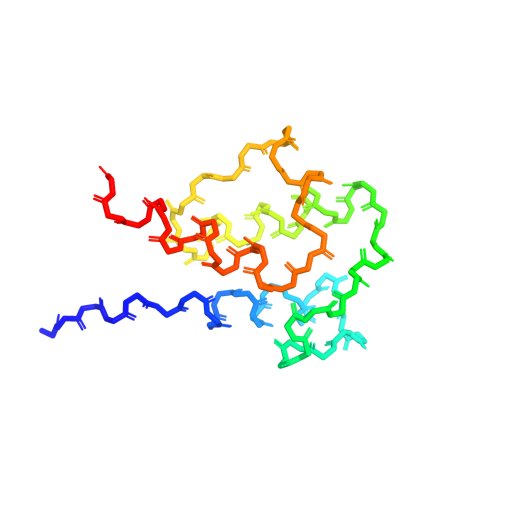ical contacts, off-diagonal stripes parallel to the main diagonal indicate parallel β-sheets; stripes perpendicular to it indicate antiparallel β-sheets. The Ramachandran plot scatters every residue's (φ, ψ) pair against the sterically allowed regions. The PAE heatmap renders the predicted-aligned-error matrix.

InterPro / GO / CATH / organism. Database cross-references. InterPro integrates a dozen domain/family signature databases into unified entries with residue-range hits. GO terms attach function/process/location labels with evidence codes. CATH codes position the fold in a four-level structural taxonomy. Organism is the NCBI-taxonomy species name.

Nearest PDB structures. The Foldseek neighbor list gives the closest experimentally determined structures in the PDB, ranked by structural alignment. TM-score near 1 means near-identical fold; near 0.3 means only rough topology match. This is how one finds what a novel AlphaFold prediction most resembles in the solved-structure universe.

Predicted aligned error. PAE(i, j) answers: if I align the predicted and true structures on residue i, how far off (in Å) do I expect residue j to be? A block-diagonal PAE matrix with low values on the blocks and high values off-diagonal is the signature of a multi-domain protein with confidently predicted domains but uncertain inter-domain orientation.

Solvent-accessible surface area. Accessible surface area quantifies burial. A residue with SASA near zero is packed into the hydrophobic core; one with SASA >100 Å² sits on the surface. Computed here via the Shrake–Rupley numerical algorithm with a 1.4 Å probe.

B-factor. B-factor (Debye–Waller factor) reflects atomic displacement in the crystal lattice. It is an experimental observable (units Å²), not a prediction; low values mean the atom is pinned down, high values mean it moves or is heterogeneous across the crystal.

pLDDT. For AlphaFold models, the B-factor field carries pLDDT — the model's own estimate of local accuracy on a 0–100 scale. Regions with pLDDT<50 should be treated as essentially unmodeled; they often correspond to intrinsically disordered segments.

Backbone torsions (φ/ψ). φ (phi) and ψ (psi) are the two rotatable backbone dihedrals per residue: φ is the C(i-1)–N–Cα–C torsion, ψ is the N–Cα–C–N(i+1) torsion, both in degrees on (−180°, 180°]. α-helical residues cluster near (−60°, −45°); β-strand residues near (−120°, +130°). A Ramachandran plot is simply a scatter of (φ, ψ) for every residue.

Radius of gyration, Cα contacts, bounding box. Radius of gyration (Rg) is the root-mean-square distance of Cα atoms from their centroid — a single number for overall size and compactness. A globular domain of N residues has Rg ≈ 2.2·N^0.38 Å; an extended or disordered chain has a much larger Rg. The Cα contact count is the number of residue pairs whose Cα atoms are within 8 Å and are more than four positions apart in sequence — a standard proxy for tertiary packing density. The bounding box is the smallest axis-aligned box enclosing all Cα atoms.

Secondary structure (3-state, P-SEA). Three-state secondary structure (P-SEA) collapses the eight DSSP classes into helix (a), strand (b), and coil (c). P-SEA assigns these from Cα geometry alone — distances and angles — without requiring backbone oxygens, so it works on any Cα trace.

Secondary structure (8-state, DSSP). DSSP 8-state secondary structure assigns each residue one of H (α-helix), G (3₁₀-helix), I (π-helix), E (extended β-strand), B (isolated β-bridge), T (hydrogen-bonded turn), S (bend), or '-' (coil). The assignment is computed from backbone hydrogen-bond geometry via the Kabsch–Sander algorithm.

Foldseek 3Di. A 3Di character summarizes, for each residue, the relative orientation of the Cα frame of its nearest spatial neighbor. Because it encodes fold topology rather than chemistry, 3Di alignments detect remote structural similarity that sequence alignment misses.

mmCIF coordinates. The mmCIF block holds the 3D Cartesian coordinates of each backbone atom (N, Cα, C, O) in ångströms. mmCIF is the PDB's canonical archive format — a tagged-loop text representation of the atomic model.

Sequence. Sequence gives the chain of amino acids in standard one-letter code (A=alanine, C=cysteine, …, Y=tyrosine), read N→C. It is the only feature that is directly encoded by the gene; all structural features are derived from the folded form of this sequence.